Protein AF-A0A9D7UCA7-F1 (afdb_monomer)

Mean predicted aligned error: 11.63 Å

Foldseek 3Di:
DLVVCVVPPDDLVVVCVVVVHDSVVSVVVNVVCVVCVVCVVPVPVVVVVVVVVVVVVVVVVVVVVVVVVVVVVVVVVVVVVVVVVVVPDPPPDD

Sequence (94 aa):
MVIEILEGSKTLNEFATQYELLPKNLQNWKKQFLENASLAFDKSEVTKEYKDKIEILQRDKNMMARKVGEITLERDFAVGKLQCSLSVMPEKKW

Structure (mmCIF, N/CA/C/O backbone):
data_AF-A0A9D7UCA7-F1
#
_entry.id   AF-A0A9D7UCA7-F1
#
loop_
_atom_site.group_PDB
_atom_site.id
_atom_site.type_symbol
_atom_site.label_atom_id
_atom_site.label_alt_id
_atom_site.label_comp_id
_atom_site.label_asym_id
_atom_site.label_entity_id
_atom_site.label_seq_id
_atom_site.pdbx_PDB_ins_code
_atom_site.Cartn_x
_atom_site.Cartn_y
_atom_site.Cartn_z
_atom_site.occupancy
_atom_site.B_iso_or_equiv
_atom_site.auth_seq_id
_atom_site.auth_comp_id
_atom_site.auth_asym_id
_atom_site.auth_atom_id
_atom_site.pdbx_PDB_model_num
ATOM 1 N N . MET A 1 1 ? -19.680 -0.382 10.244 1.00 80.69 1 MET A N 1
ATOM 2 C CA . MET A 1 1 ? -19.134 -1.639 10.811 1.00 80.69 1 MET A CA 1
ATOM 3 C C . MET A 1 1 ? -18.080 -1.419 11.904 1.00 80.69 1 MET A C 1
ATOM 5 O O . MET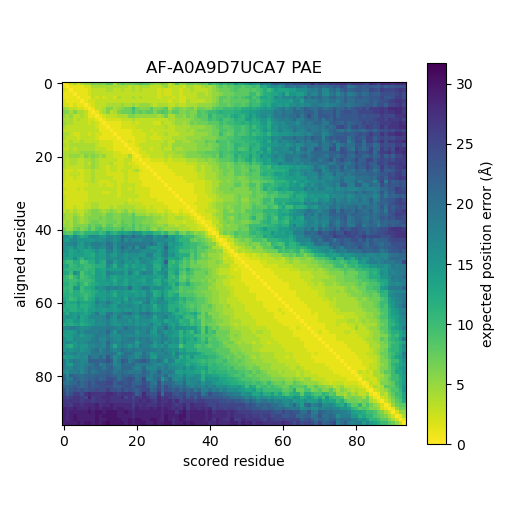 A 1 1 ? -18.436 -1.555 13.059 1.00 80.69 1 MET A O 1
ATOM 9 N N . VAL A 1 2 ? -16.806 -1.081 11.628 1.00 87.25 2 VAL A N 1
ATOM 10 C CA . VAL A 1 2 ? -15.783 -0.990 12.712 1.00 87.25 2 VAL A CA 1
ATOM 11 C C . VAL A 1 2 ? -16.064 0.141 13.711 1.00 87.25 2 VAL A C 1
ATOM 13 O O . VAL A 1 2 ? -15.828 -0.025 14.902 1.00 87.25 2 VAL A O 1
ATOM 16 N N . ILE A 1 3 ? -16.635 1.254 13.247 1.00 89.12 3 ILE A N 1
ATOM 17 C CA . ILE A 1 3 ? -17.073 2.365 14.109 1.00 89.12 3 ILE A CA 1
ATOM 18 C C . ILE A 1 3 ? -18.200 1.915 15.054 1.00 89.12 3 ILE A C 1
ATOM 20 O O . ILE A 1 3 ? -18.103 2.137 16.251 1.00 89.12 3 ILE A O 1
ATOM 24 N N . GLU A 1 4 ? -19.195 1.173 14.562 1.00 87.19 4 GLU A N 1
ATOM 25 C CA . GLU A 1 4 ? -20.281 0.616 15.394 1.00 87.19 4 GLU A CA 1
ATOM 26 C C . GLU A 1 4 ? -19.757 -0.368 16.458 1.00 87.19 4 GLU A C 1
ATOM 28 O O . GLU A 1 4 ? -20.250 -0.408 17.584 1.00 87.19 4 GLU A O 1
ATOM 33 N N . ILE A 1 5 ? -18.706 -1.132 16.135 1.00 88.69 5 ILE A N 1
ATOM 34 C CA . ILE A 1 5 ? -18.013 -2.008 17.097 1.00 88.69 5 ILE A CA 1
ATOM 35 C C . ILE A 1 5 ? -17.309 -1.188 18.196 1.00 88.69 5 ILE A C 1
ATOM 37 O O . ILE A 1 5 ? -17.143 -1.669 19.319 1.00 88.69 5 ILE A O 1
ATOM 41 N N . LEU A 1 6 ? -16.865 0.036 17.890 1.00 87.31 6 LEU A N 1
ATOM 42 C CA . LEU A 1 6 ? -16.257 0.958 18.856 1.00 87.31 6 LEU A CA 1
ATOM 43 C C . LEU A 1 6 ? -17.299 1.707 19.695 1.00 87.31 6 LEU A C 1
ATOM 45 O O . LEU A 1 6 ? -17.033 1.960 20.866 1.00 87.31 6 LEU A O 1
ATOM 49 N N . GLU A 1 7 ? -18.472 2.003 19.131 1.00 88.44 7 GLU A N 1
ATOM 50 C CA . GLU A 1 7 ? -19.611 2.604 19.844 1.00 88.44 7 GLU A CA 1
ATOM 51 C C . GLU A 1 7 ? -20.150 1.703 20.966 1.00 88.44 7 GLU A C 1
ATOM 53 O O . GLU A 1 7 ? -20.754 2.196 21.915 1.00 88.44 7 GLU A O 1
ATOM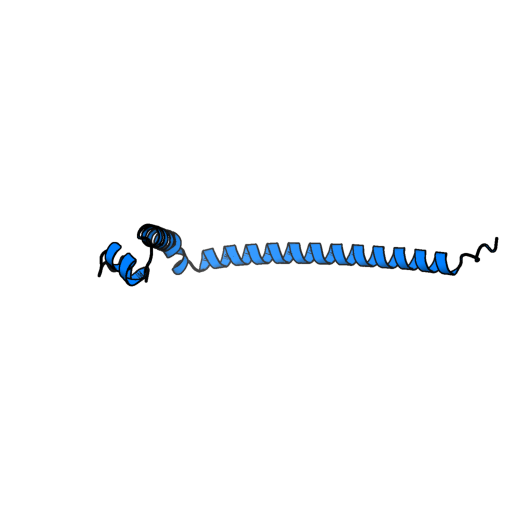 58 N N . GLY A 1 8 ? -19.913 0.388 20.890 1.00 84.06 8 GLY A N 1
ATOM 59 C CA . GLY A 1 8 ? -20.224 -0.551 21.972 1.00 84.06 8 GLY A CA 1
ATOM 60 C C . GLY A 1 8 ? -21.713 -0.866 22.135 1.00 84.06 8 GLY A C 1
ATOM 61 O O . GLY A 1 8 ? -22.109 -1.405 23.164 1.00 84.06 8 GLY A O 1
ATOM 62 N N . SER A 1 9 ? -22.535 -0.558 21.129 1.00 84.38 9 SER A N 1
ATOM 63 C CA . SER A 1 9 ? -23.983 -0.818 21.134 1.00 84.38 9 SER A CA 1
ATOM 64 C C . SER A 1 9 ? -24.340 -2.309 21.162 1.00 84.38 9 SER A C 1
ATOM 66 O O . SER A 1 9 ? -25.401 -2.678 21.661 1.00 84.38 9 SER A O 1
ATOM 68 N N . LYS A 1 10 ? -23.454 -3.164 20.641 1.00 86.44 10 LYS A N 1
ATOM 69 C CA . LYS A 1 10 ? -23.564 -4.626 20.660 1.00 86.44 10 LYS A CA 1
ATOM 70 C C . LYS A 1 10 ? -22.224 -5.257 21.016 1.00 86.44 10 LYS A C 1
ATOM 72 O O . LYS A 1 10 ? -21.155 -4.669 20.834 1.00 86.44 10 LYS A O 1
ATOM 77 N N . THR A 1 11 ? -22.275 -6.487 21.498 1.00 87.88 11 THR A N 1
ATOM 78 C CA . THR A 1 11 ? -21.093 -7.304 21.752 1.00 87.88 11 THR A CA 1
ATOM 79 C C . THR A 1 11 ? -20.429 -7.740 20.446 1.00 87.88 11 THR A C 1
ATOM 81 O O . THR A 1 11 ? -21.047 -7.850 19.386 1.00 87.88 11 THR A O 1
ATOM 84 N N . LEU A 1 12 ? -19.137 -8.059 20.525 1.00 86.00 12 LEU A N 1
ATOM 85 C CA . LEU A 1 12 ? -18.368 -8.515 19.369 1.00 86.00 12 LEU A CA 1
ATOM 86 C C . LEU A 1 12 ? -18.949 -9.793 18.731 1.00 86.00 12 LEU A C 1
ATOM 88 O O . LEU A 1 12 ? -18.876 -9.960 17.517 1.00 86.00 12 LEU A O 1
ATOM 92 N N . ASN A 1 13 ? -19.538 -10.680 19.538 1.00 87.06 13 ASN A N 1
ATOM 93 C CA . ASN A 1 13 ? -20.142 -11.926 19.061 1.00 87.06 13 ASN A CA 1
ATOM 94 C C . ASN A 1 13 ? -21.472 -1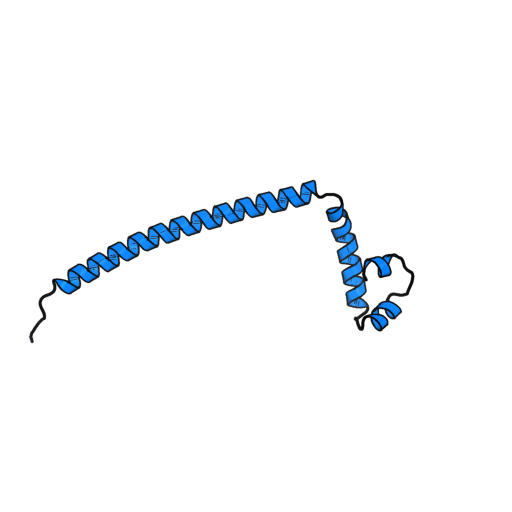1.691 18.333 1.00 87.06 13 ASN A C 1
ATOM 96 O O . ASN A 1 13 ? -21.770 -12.383 17.360 1.00 87.06 13 ASN A O 1
ATOM 100 N N . GLU A 1 14 ? -22.252 -10.697 18.756 1.00 89.12 14 GLU A N 1
ATOM 101 C CA . GLU A 1 14 ? -23.461 -10.288 18.034 1.00 89.12 14 GLU A CA 1
ATOM 102 C C . GLU A 1 14 ? -23.101 -9.690 16.673 1.00 89.12 14 GLU A C 1
ATOM 104 O O . GLU A 1 14 ? -23.732 -10.032 15.679 1.00 89.12 14 GLU A O 1
ATOM 109 N N . PHE A 1 15 ? -22.036 -8.885 16.593 1.00 88.62 15 PHE A N 1
ATOM 110 C CA . PHE A 1 15 ? -21.518 -8.388 15.315 1.00 88.62 15 PHE A CA 1
ATOM 111 C C . PHE A 1 15 ? -20.958 -9.502 14.425 1.00 88.62 15 PHE A C 1
ATOM 113 O O . PHE A 1 15 ? -21.210 -9.510 13.223 1.00 88.62 15 PHE A O 1
ATOM 120 N N . ALA A 1 16 ? -20.229 -10.454 15.009 1.00 88.06 16 ALA A N 1
ATOM 121 C CA . ALA A 1 16 ? -19.728 -11.632 14.304 1.00 88.06 16 ALA A CA 1
ATOM 122 C C . ALA A 1 16 ? -20.876 -12.436 13.680 1.00 88.06 16 ALA A C 1
ATOM 124 O O . ALA A 1 16 ? -20.789 -12.846 12.529 1.00 88.06 16 ALA A O 1
ATOM 125 N N . THR A 1 17 ? -21.980 -12.589 14.412 1.00 90.00 17 THR A N 1
ATOM 126 C CA . THR A 1 17 ? -23.174 -13.290 13.928 1.00 90.00 17 THR A CA 1
ATOM 127 C C . THR A 1 17 ? -23.925 -12.468 12.880 1.00 90.00 17 THR A C 1
ATOM 129 O O . THR A 1 17 ? -24.287 -12.995 11.837 1.00 90.00 17 THR A O 1
ATOM 132 N N . GLN A 1 18 ? -24.120 -11.167 13.119 1.00 89.44 18 GLN A N 1
ATOM 133 C CA . GLN A 1 18 ? -24.851 -10.269 12.218 1.00 89.44 18 GLN A CA 1
ATOM 134 C C . GLN A 1 18 ? -24.179 -10.127 10.848 1.00 89.44 18 GLN A C 1
ATOM 136 O O . GLN A 1 18 ? -24.869 -9.996 9.841 1.00 89.44 18 GLN A O 1
ATOM 141 N N . TYR A 1 19 ? -22.847 -10.110 10.818 1.00 88.00 19 TYR A N 1
ATOM 142 C CA . TYR A 1 19 ? -22.069 -9.946 9.592 1.00 88.00 19 TYR A CA 1
ATOM 143 C C . TYR A 1 19 ? -21.475 -11.259 9.068 1.00 88.00 19 TYR A C 1
ATOM 145 O O . TYR A 1 19 ? -20.728 -11.218 8.097 1.00 88.00 19 TYR A O 1
ATOM 153 N N . GLU A 1 20 ? -21.784 -12.399 9.696 1.00 90.56 20 GLU A N 1
ATOM 154 C CA . GLU A 1 20 ? -21.233 -13.720 9.346 1.00 90.56 20 GLU A CA 1
ATOM 155 C C . GLU A 1 20 ? -19.691 -13.739 9.310 1.00 90.56 20 GLU A C 1
ATOM 157 O O . GLU A 1 20 ? -19.047 -14.327 8.440 1.00 90.56 20 GLU A O 1
ATOM 162 N N . LEU A 1 21 ? -19.069 -13.068 10.280 1.00 88.75 21 LEU A N 1
ATOM 163 C CA . LEU A 1 21 ? -17.621 -12.931 10.397 1.00 88.75 21 LEU A CA 1
ATOM 164 C C . LEU A 1 21 ? -17.087 -13.661 11.622 1.00 88.75 21 LEU A C 1
ATOM 166 O O . LEU A 1 21 ? -17.718 -13.730 12.670 1.00 88.75 21 LEU A O 1
ATOM 170 N N . LEU A 1 22 ? -15.843 -14.128 11.535 1.00 90.38 22 LEU A N 1
ATOM 171 C CA . LEU A 1 22 ? -15.130 -14.647 12.698 1.00 90.38 22 LEU A CA 1
ATOM 172 C C . LEU A 1 22 ? -14.849 -13.503 13.694 1.00 90.38 22 LEU A C 1
ATOM 174 O O . LEU A 1 22 ? -14.286 -12.482 13.283 1.00 90.38 22 LEU A O 1
ATOM 178 N N . PRO A 1 23 ? -15.104 -13.676 15.008 1.00 89.12 23 PRO A N 1
ATOM 179 C CA . PRO A 1 23 ? -14.797 -12.661 16.023 1.00 89.12 23 PRO A CA 1
ATOM 180 C C . PRO A 1 23 ? -13.341 -12.174 15.970 1.00 89.12 23 PRO A C 1
ATOM 182 O O . PRO A 1 23 ? -13.054 -10.997 16.180 1.00 89.12 23 PRO A O 1
ATOM 185 N N . LYS A 1 24 ? -12.413 -13.066 15.603 1.00 91.12 24 LYS A N 1
ATOM 186 C CA . LYS A 1 24 ? -10.991 -12.754 15.407 1.00 91.12 24 LYS A CA 1
ATOM 187 C C . LYS A 1 24 ? -10.751 -11.693 14.323 1.00 91.12 24 LYS A C 1
ATOM 189 O O . LYS A 1 24 ? -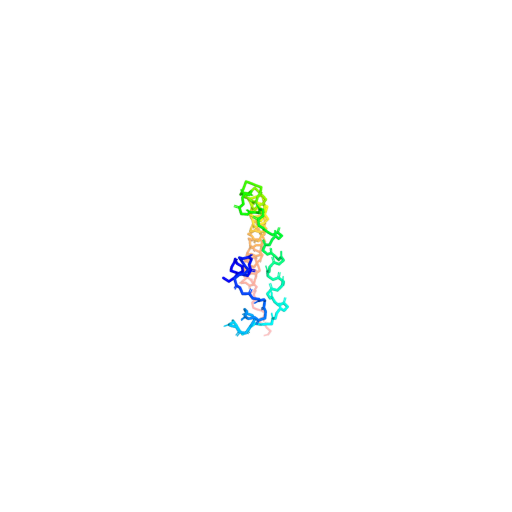9.888 -10.836 14.500 1.00 91.12 24 LYS A O 1
ATOM 194 N N . ASN A 1 25 ? -11.522 -11.714 13.234 1.00 90.81 25 ASN A N 1
ATOM 195 C CA . ASN A 1 25 ? -11.414 -10.717 12.165 1.00 90.81 25 ASN A CA 1
ATOM 196 C C . ASN A 1 25 ? -11.846 -9.342 12.675 1.00 90.81 25 ASN A C 1
ATOM 198 O O . ASN A 1 25 ? -11.153 -8.356 12.447 1.00 90.81 25 ASN A O 1
ATOM 202 N N . LEU A 1 26 ? -12.937 -9.294 13.443 1.00 91.12 26 LEU A N 1
ATOM 203 C CA . LEU A 1 26 ? -13.440 -8.058 14.038 1.00 91.12 26 LEU A CA 1
ATOM 204 C C . LEU A 1 26 ? -12.449 -7.455 15.043 1.00 91.12 26 LEU A C 1
ATOM 206 O O . LEU A 1 26 ? -12.225 -6.245 15.029 1.00 91.12 26 LEU A O 1
ATOM 210 N N . GLN A 1 27 ? -11.806 -8.283 15.876 1.00 90.81 27 GLN A N 1
ATOM 211 C CA . GLN A 1 27 ? -10.733 -7.827 16.772 1.00 90.81 27 GLN A CA 1
ATOM 212 C C . GLN A 1 27 ? -9.554 -7.250 15.989 1.00 90.81 27 GLN A C 1
ATOM 214 O O . GLN A 1 27 ? -9.053 -6.178 16.330 1.00 90.81 27 GLN A O 1
ATOM 219 N N . ASN A 1 28 ? -9.126 -7.944 14.931 1.00 93.12 28 ASN A N 1
ATOM 220 C CA . ASN A 1 28 ? -8.021 -7.492 14.098 1.00 93.12 28 ASN A CA 1
ATOM 221 C C . ASN A 1 28 ? -8.347 -6.161 13.401 1.00 93.12 28 ASN A C 1
ATOM 223 O O . ASN A 1 28 ? -7.530 -5.247 13.422 1.00 93.12 28 ASN A O 1
ATOM 227 N N . TRP A 1 29 ? -9.553 -6.008 12.854 1.00 92.75 29 TRP A N 1
ATOM 228 C CA . TRP A 1 29 ? -9.981 -4.756 12.227 1.00 92.75 29 TRP A CA 1
ATOM 229 C C . TRP A 1 29 ? -10.129 -3.613 13.227 1.00 92.75 29 TRP A C 1
ATOM 231 O O . TRP A 1 29 ? -9.726 -2.495 12.922 1.00 92.75 29 TRP A O 1
ATOM 241 N N . LYS A 1 30 ? -10.636 -3.879 14.438 1.00 90.50 30 LYS A N 1
ATOM 242 C CA . LYS A 1 30 ? -10.669 -2.885 15.521 1.00 90.50 30 LYS A CA 1
ATOM 243 C C . LYS A 1 30 ? -9.261 -2.395 15.864 1.00 90.50 30 LYS A C 1
ATOM 245 O O . LYS A 1 30 ? -9.049 -1.192 15.985 1.00 90.50 30 LYS A O 1
ATOM 250 N N . LYS A 1 31 ? -8.303 -3.317 15.991 1.00 92.31 31 LYS A N 1
ATOM 251 C CA . LYS A 1 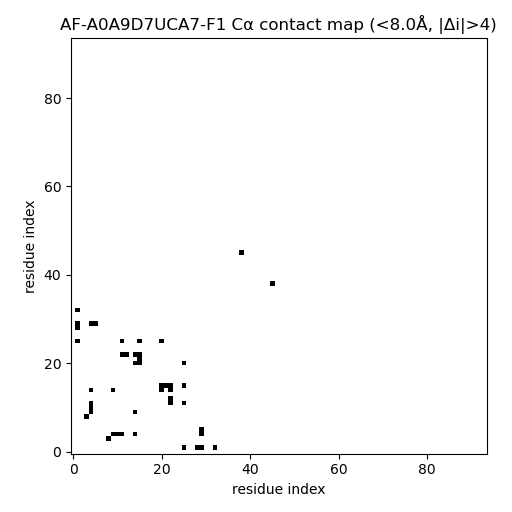31 ? -6.896 -2.991 16.249 1.00 92.31 31 LYS A CA 1
ATOM 252 C C . LYS A 1 31 ? -6.301 -2.149 15.115 1.00 92.31 31 LYS A C 1
ATOM 254 O O . LYS A 1 31 ? -5.807 -1.060 15.380 1.00 92.31 31 LYS A O 1
ATOM 259 N N . GLN A 1 32 ? -6.438 -2.602 13.868 1.00 91.50 32 GLN A N 1
ATOM 260 C CA . GLN A 1 32 ? -5.944 -1.877 12.692 1.00 91.50 32 GLN A CA 1
ATOM 261 C C . GLN A 1 32 ? -6.558 -0.481 12.570 1.00 91.50 32 GLN A C 1
ATOM 263 O O . GLN A 1 32 ? -5.863 0.465 12.214 1.00 91.50 32 GLN A O 1
ATOM 268 N N . PHE A 1 33 ? -7.847 -0.330 12.871 1.00 92.19 33 PHE A N 1
ATOM 269 C CA . PHE A 1 33 ? -8.503 0.971 12.828 1.00 92.19 33 PHE A CA 1
ATOM 270 C C . PHE A 1 33 ? -7.903 1.939 13.849 1.00 92.19 33 PHE A C 1
ATOM 272 O O . PHE A 1 33 ? -7.586 3.064 13.487 1.00 92.19 33 PHE A O 1
ATOM 279 N N . LEU A 1 34 ? -7.705 1.505 15.098 1.00 90.56 34 LEU A N 1
ATOM 280 C CA . LEU A 1 34 ? -7.135 2.354 16.149 1.00 90.56 34 LEU A CA 1
ATOM 281 C C . LEU A 1 34 ? -5.665 2.707 15.881 1.00 90.56 34 LEU A C 1
ATOM 283 O O . LEU A 1 34 ? -5.276 3.851 16.094 1.00 90.56 34 LEU A O 1
ATOM 287 N N . GLU A 1 35 ? -4.873 1.760 15.372 1.00 90.38 35 GLU A N 1
ATOM 288 C CA . GLU A 1 35 ? -3.469 1.989 14.992 1.00 90.38 35 GLU A CA 1
ATOM 289 C C . GLU A 1 35 ? -3.329 3.022 13.867 1.00 90.38 35 GLU A C 1
ATOM 291 O O . GLU A 1 35 ? -2.386 3.806 13.865 1.00 90.38 35 GLU A O 1
ATOM 296 N N . ASN A 1 36 ? -4.282 3.051 12.931 1.00 87.62 36 ASN A N 1
ATOM 297 C CA . ASN A 1 36 ? -4.268 3.960 11.784 1.00 87.62 36 ASN A CA 1
ATOM 298 C C . ASN A 1 36 ? -5.162 5.199 11.976 1.00 87.62 36 ASN A C 1
ATOM 300 O O . ASN A 1 36 ? -5.256 6.028 11.072 1.00 87.62 36 ASN A O 1
ATOM 304 N N . ALA A 1 37 ? -5.832 5.346 13.125 1.00 86.56 37 ALA A N 1
ATOM 305 C CA . ALA A 1 37 ? -6.804 6.417 13.348 1.00 86.56 37 ALA A CA 1
ATOM 306 C C . ALA A 1 37 ? -6.154 7.809 13.317 1.00 86.56 37 ALA A C 1
ATOM 308 O O . ALA A 1 37 ? -6.756 8.755 12.808 1.00 86.56 37 ALA A O 1
ATOM 309 N N . SER A 1 38 ? -4.918 7.933 13.813 1.00 81.19 38 SER A N 1
ATOM 310 C CA . SER A 1 38 ? -4.153 9.188 13.798 1.00 81.19 38 SER A CA 1
ATOM 311 C C . SER A 1 38 ? -3.912 9.712 12.379 1.00 81.19 38 SER A C 1
ATOM 313 O O . SER A 1 38 ? -3.993 10.918 12.151 1.00 81.19 38 SER A O 1
ATOM 315 N N . LEU A 1 39 ? -3.733 8.819 11.398 1.00 81.56 39 LEU A N 1
ATOM 316 C CA . LEU A 1 39 ? -3.506 9.173 9.991 1.00 81.56 39 LEU A CA 1
ATOM 317 C C . LEU A 1 39 ? -4.685 9.934 9.368 1.00 81.56 39 LEU A C 1
ATOM 319 O O . LEU A 1 39 ? -4.505 10.679 8.405 1.00 81.56 39 LEU A O 1
ATOM 323 N N . ALA A 1 40 ? -5.902 9.761 9.897 1.00 79.62 40 ALA A N 1
ATOM 324 C CA . ALA A 1 40 ? -7.072 10.496 9.424 1.00 79.62 40 ALA A CA 1
ATOM 325 C C . ALA A 1 40 ? -6.994 11.998 9.759 1.00 79.62 40 ALA A C 1
ATOM 327 O O . ALA A 1 40 ? -7.564 12.820 9.032 1.00 79.62 40 ALA A O 1
ATOM 328 N N . PHE A 1 41 ? -6.281 12.346 10.835 1.00 80.31 41 PHE A N 1
ATOM 329 C CA . PHE A 1 41 ? -6.133 13.710 11.338 1.00 80.31 41 PHE A CA 1
ATOM 330 C C . PHE A 1 41 ? -4.807 14.347 10.894 1.00 80.31 41 PHE A C 1
ATOM 332 O O . PHE A 1 41 ? -4.816 15.501 10.464 1.00 80.31 41 PHE A O 1
ATOM 339 N N . ASP A 1 42 ? -3.708 13.587 10.859 1.00 76.00 42 ASP A N 1
ATOM 340 C CA . ASP A 1 42 ? -2.400 14.052 10.370 1.00 76.00 42 ASP A CA 1
ATOM 341 C C . ASP A 1 42 ? -2.216 13.829 8.861 1.00 76.00 42 ASP A C 1
ATOM 343 O O . ASP A 1 42 ? -1.342 13.106 8.376 1.00 76.00 42 ASP A O 1
ATOM 347 N N . LYS A 1 43 ? -3.047 14.515 8.065 1.00 66.19 43 LYS A N 1
ATOM 348 C CA . LYS A 1 43 ? -2.956 14.469 6.594 1.00 66.19 43 LYS A CA 1
ATOM 349 C C . LYS A 1 43 ? -1.629 15.007 6.051 1.00 66.19 43 LYS A C 1
ATOM 351 O O . LYS A 1 43 ? -1.255 14.641 4.937 1.00 66.19 43 LYS A O 1
ATOM 356 N N . SER A 1 44 ? -0.942 15.894 6.770 1.00 70.44 44 SER A N 1
ATOM 357 C CA . SER A 1 44 ? 0.272 16.570 6.287 1.00 70.44 44 SER A CA 1
ATOM 358 C C . SER A 1 44 ? 1.463 15.614 6.163 1.00 70.44 44 SER A C 1
ATOM 360 O O . SER A 1 44 ? 2.144 15.626 5.137 1.00 70.44 44 SER A O 1
ATOM 362 N N . GLU A 1 45 ? 1.673 14.757 7.160 1.00 68.12 45 GLU A N 1
ATOM 363 C CA . GLU A 1 45 ? 2.776 13.794 7.216 1.00 68.12 45 GLU A CA 1
ATOM 364 C C . GLU A 1 45 ? 2.574 12.667 6.198 1.00 68.12 45 GLU A C 1
ATOM 366 O O . GLU A 1 45 ? 3.441 12.406 5.363 1.00 68.12 45 GLU A O 1
ATOM 371 N N . VAL A 1 46 ? 1.356 12.122 6.158 1.00 68.88 46 VAL A N 1
ATOM 372 C CA . VAL A 1 46 ? 0.934 11.102 5.192 1.00 68.88 46 VAL A CA 1
ATOM 373 C C . VAL A 1 46 ? 1.090 11.603 3.755 1.00 68.88 46 VAL A C 1
ATOM 375 O O . VAL A 1 46 ? 1.665 10.930 2.901 1.00 68.88 46 VAL A O 1
ATOM 378 N N . THR A 1 47 ? 0.627 12.823 3.472 1.00 72.62 47 THR A N 1
ATOM 379 C CA . THR A 1 47 ? 0.722 13.401 2.124 1.00 72.62 47 THR A CA 1
ATOM 380 C C . THR A 1 47 ? 2.172 13.628 1.703 1.00 72.62 47 THR A C 1
ATOM 382 O O . THR A 1 47 ? 2.482 13.494 0.520 1.00 72.62 47 THR A O 1
ATOM 385 N N . LYS A 1 48 ? 3.060 13.977 2.638 1.00 79.88 48 LYS A N 1
ATOM 386 C CA . LYS A 1 48 ? 4.475 14.204 2.341 1.00 79.88 48 LYS A CA 1
ATOM 387 C C . LYS A 1 48 ? 5.184 12.897 1.992 1.00 79.88 48 LYS A C 1
ATOM 389 O O . LYS A 1 48 ? 5.768 12.806 0.919 1.00 79.88 48 LYS A O 1
ATOM 394 N N . GLU A 1 49 ? 5.038 11.864 2.820 1.00 81.62 49 GLU A N 1
ATOM 395 C CA . GLU A 1 49 ? 5.681 10.567 2.576 1.00 81.62 49 GLU A CA 1
ATOM 396 C C . GLU A 1 49 ? 5.206 9.925 1.260 1.00 81.62 49 GLU A C 1
ATOM 398 O O . GLU A 1 49 ? 6.008 9.392 0.489 1.00 81.62 49 GLU A O 1
ATOM 403 N N . TYR A 1 50 ? 3.905 10.011 0.956 1.00 84.00 50 TYR A N 1
ATOM 404 C CA . TYR A 1 50 ? 3.381 9.517 -0.319 1.00 84.00 50 TYR A CA 1
ATOM 405 C C . TYR A 1 50 ? 3.896 10.316 -1.516 1.00 84.00 50 TYR A C 1
ATOM 407 O O . TYR A 1 50 ? 4.222 9.715 -2.538 1.00 84.00 50 TYR A O 1
ATOM 415 N N . LYS A 1 51 ? 3.999 11.646 -1.409 1.00 85.75 51 LYS A N 1
ATOM 416 C CA . LYS A 1 51 ? 4.569 12.481 -2.477 1.00 85.75 51 LYS A CA 1
ATOM 417 C C . LYS A 1 51 ? 6.029 12.132 -2.742 1.00 85.75 51 LYS A C 1
ATOM 419 O O . LYS A 1 51 ? 6.376 11.917 -3.900 1.00 85.75 51 LYS A O 1
ATOM 424 N N . ASP A 1 52 ? 6.831 11.983 -1.693 1.00 89.62 52 ASP A N 1
ATOM 425 C CA . ASP A 1 52 ? 8.249 11.635 -1.811 1.00 89.62 52 ASP A CA 1
ATOM 426 C C . ASP A 1 52 ? 8.418 10.252 -2.472 1.00 89.62 52 ASP A C 1
ATOM 428 O O . ASP A 1 5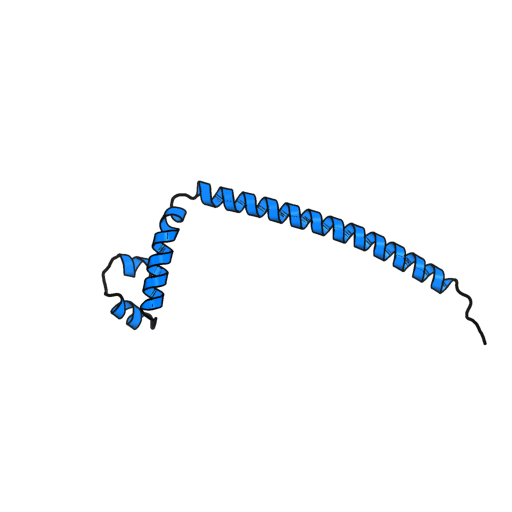2 ? 9.197 10.090 -3.413 1.00 89.62 52 ASP A O 1
ATOM 432 N N . LYS A 1 53 ? 7.618 9.252 -2.065 1.00 91.88 53 LYS A N 1
ATOM 433 C CA . LYS A 1 53 ? 7.605 7.925 -2.713 1.00 91.88 53 LYS 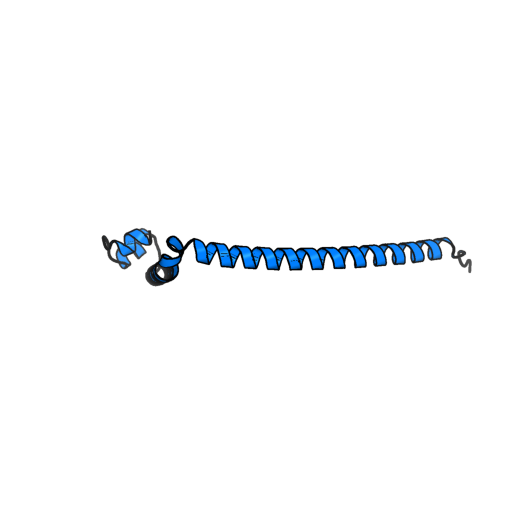A CA 1
ATOM 434 C C . LYS A 1 53 ? 7.199 7.996 -4.184 1.00 91.88 53 LYS A C 1
ATOM 436 O O . LYS A 1 53 ? 7.800 7.314 -5.013 1.00 91.88 53 LYS A O 1
ATOM 441 N N . ILE A 1 54 ? 6.187 8.799 -4.519 1.00 92.62 54 ILE A N 1
ATOM 442 C CA . ILE A 1 54 ? 5.744 8.989 -5.906 1.00 92.62 54 ILE A CA 1
ATOM 443 C C . ILE A 1 54 ? 6.864 9.614 -6.741 1.00 92.62 54 ILE A C 1
ATOM 445 O O . ILE A 1 54 ? 7.107 9.152 -7.855 1.00 92.62 54 ILE A O 1
ATOM 449 N N . GLU A 1 55 ? 7.565 10.616 -6.213 1.00 93.88 55 GLU A N 1
ATOM 450 C CA . GLU A 1 55 ? 8.668 11.274 -6.913 1.00 93.88 55 GLU A CA 1
ATOM 451 C C . GLU A 1 55 ? 9.835 10.309 -7.174 1.00 93.88 55 GLU A C 1
ATOM 453 O O . GLU A 1 55 ? 10.336 10.235 -8.300 1.00 93.88 55 GLU A O 1
ATOM 458 N N . ILE A 1 56 ? 10.216 9.502 -6.178 1.00 94.31 56 ILE A N 1
ATOM 459 C CA . ILE A 1 56 ? 11.252 8.467 -6.325 1.00 94.31 56 ILE A CA 1
ATOM 460 C C . ILE A 1 56 ? 10.850 7.457 -7.407 1.00 94.31 56 ILE A C 1
ATOM 462 O O . ILE A 1 56 ? 11.610 7.217 -8.346 1.00 94.31 56 ILE A O 1
ATOM 466 N N . LEU A 1 57 ? 9.627 6.922 -7.337 1.00 94.81 57 LEU A N 1
ATOM 467 C CA . LEU A 1 57 ? 9.126 5.959 -8.321 1.00 94.81 57 LEU A CA 1
ATOM 468 C C . LEU A 1 57 ? 9.070 6.550 -9.736 1.00 94.81 57 LEU A C 1
ATOM 470 O O . LEU A 1 57 ? 9.384 5.865 -10.711 1.00 94.81 57 LEU A O 1
ATOM 474 N N . GLN A 1 58 ? 8.691 7.822 -9.873 1.00 94.62 58 GLN A N 1
ATOM 475 C CA . GLN A 1 58 ? 8.698 8.517 -11.161 1.00 94.62 58 GLN A CA 1
ATOM 476 C C . GLN A 1 58 ? 10.118 8.692 -11.703 1.00 94.62 58 GLN A C 1
ATOM 478 O O . GLN A 1 58 ? 10.347 8.485 -12.898 1.00 94.62 58 GLN A O 1
ATOM 483 N N . ARG A 1 59 ? 11.082 9.029 -10.842 1.00 95.38 59 ARG A N 1
ATOM 484 C CA . ARG A 1 59 ? 12.493 9.159 -11.218 1.00 95.38 59 ARG A CA 1
ATOM 485 C C . ARG A 1 59 ? 13.064 7.831 -11.711 1.00 95.38 59 ARG A C 1
ATOM 487 O O . ARG A 1 59 ? 13.683 7.802 -12.777 1.00 95.38 59 ARG A O 1
ATOM 494 N N . ASP A 1 60 ? 12.802 6.745 -10.993 1.00 94.69 60 ASP A N 1
ATOM 495 C CA . ASP A 1 60 ? 13.267 5.406 -11.357 1.00 94.69 60 ASP A CA 1
ATOM 496 C C . ASP A 1 60 ? 12.636 4.932 -12.664 1.00 94.69 60 ASP A C 1
ATOM 498 O O . ASP A 1 60 ? 13.340 4.484 -13.572 1.00 94.69 60 ASP A O 1
ATOM 502 N N . LYS A 1 61 ? 11.322 5.129 -12.823 1.00 95.81 61 LYS A N 1
ATOM 503 C CA . LYS A 1 61 ? 10.615 4.823 -14.071 1.00 95.81 61 LYS A CA 1
ATOM 504 C C . LYS A 1 61 ? 11.206 5.585 -15.257 1.00 95.81 61 LYS A C 1
ATOM 506 O O . LYS A 1 61 ? 11.431 4.992 -16.311 1.00 95.81 61 LYS A O 1
ATOM 511 N N . ASN A 1 62 ? 11.491 6.875 -15.091 1.00 95.56 62 ASN A N 1
ATOM 512 C CA . ASN A 1 62 ? 12.098 7.692 -16.141 1.00 95.56 62 ASN A CA 1
ATOM 513 C C . ASN A 1 62 ? 13.515 7.219 -16.486 1.00 95.56 62 ASN A C 1
ATOM 515 O O . ASN A 1 62 ? 13.879 7.170 -17.662 1.00 95.56 62 ASN A O 1
ATOM 519 N N . MET A 1 63 ? 14.313 6.841 -15.485 1.00 95.69 63 MET A N 1
ATOM 520 C CA . MET A 1 63 ? 15.650 6.292 -15.705 1.00 95.69 63 MET A CA 1
ATOM 521 C C . MET A 1 63 ? 15.592 4.969 -16.474 1.00 95.69 63 MET A C 1
ATOM 523 O O . MET A 1 63 ? 16.340 4.781 -17.433 1.00 95.69 63 MET A O 1
ATOM 527 N N . MET A 1 64 ? 14.684 4.071 -16.090 1.00 94.88 64 MET A N 1
ATOM 528 C CA . MET A 1 64 ? 14.474 2.800 -16.782 1.00 94.88 64 MET A CA 1
ATOM 529 C C . MET A 1 64 ? 14.001 3.020 -18.221 1.00 94.88 64 MET A C 1
ATOM 531 O O . MET A 1 64 ? 14.566 2.429 -19.136 1.00 94.88 64 MET A O 1
ATOM 535 N N . ALA A 1 65 ? 13.031 3.912 -18.442 1.00 95.38 65 ALA A N 1
ATOM 536 C CA . ALA A 1 65 ? 12.535 4.235 -19.779 1.00 95.38 65 ALA A CA 1
ATOM 537 C C . ALA A 1 65 ? 13.645 4.769 -20.699 1.00 95.38 65 ALA A C 1
ATOM 539 O O . ALA A 1 65 ? 13.722 4.369 -21.859 1.00 95.38 65 ALA A O 1
ATOM 540 N N . ARG A 1 66 ? 14.546 5.616 -20.178 1.00 96.12 66 ARG A N 1
ATOM 541 C CA . ARG A 1 66 ? 15.718 6.100 -20.927 1.00 96.12 66 ARG A CA 1
ATOM 542 C C . ARG A 1 66 ? 16.652 4.963 -21.332 1.00 96.12 66 ARG A C 1
ATOM 544 O O . ARG A 1 66 ? 16.983 4.862 -22.508 1.00 96.12 66 ARG A O 1
ATOM 551 N N . LYS A 1 67 ? 17.019 4.090 -20.388 1.00 96.19 67 LYS A N 1
ATOM 552 C CA . LYS A 1 67 ? 17.887 2.931 -20.662 1.00 96.19 67 LYS A CA 1
ATOM 553 C C . LYS A 1 67 ? 17.276 1.991 -21.697 1.00 96.19 67 LYS A C 1
ATOM 555 O O . LYS A 1 67 ? 17.962 1.543 -22.605 1.00 96.19 67 LYS A O 1
ATOM 560 N N . VAL A 1 68 ? 15.977 1.714 -21.586 1.00 96.56 68 VAL A N 1
ATOM 561 C CA . VAL A 1 68 ? 15.259 0.890 -22.568 1.00 96.56 68 VAL A CA 1
ATOM 562 C C . VAL A 1 68 ? 15.270 1.551 -23.947 1.00 96.56 68 VAL A C 1
ATOM 564 O O . VAL A 1 68 ? 15.476 0.859 -24.941 1.00 96.56 68 VAL A O 1
ATOM 567 N N . GLY A 1 69 ? 15.087 2.872 -24.020 1.00 96.12 69 GLY A N 1
ATOM 568 C CA . GLY A 1 69 ? 15.183 3.624 -25.271 1.00 96.12 69 GLY A CA 1
ATOM 569 C C . GLY A 1 69 ? 16.563 3.513 -25.922 1.00 96.12 69 GLY A C 1
ATOM 570 O O . GLY A 1 69 ? 16.649 3.175 -27.098 1.00 96.12 69 GLY A O 1
ATOM 571 N N . GLU A 1 70 ? 17.632 3.720 -25.152 1.00 96.00 70 GLU A N 1
ATOM 572 C CA . GLU A 1 70 ? 19.021 3.588 -25.617 1.00 96.00 70 GLU A CA 1
ATOM 573 C C . GLU A 1 70 ? 19.312 2.175 -26.146 1.00 96.00 70 GLU A C 1
ATOM 575 O O . GLU A 1 70 ? 19.709 2.018 -27.298 1.00 96.00 70 GLU A O 1
ATOM 580 N N . ILE A 1 71 ? 18.975 1.142 -25.368 1.00 96.38 71 ILE A N 1
ATOM 581 C CA . ILE A 1 71 ? 19.136 -0.266 -25.769 1.00 96.38 71 ILE A CA 1
ATOM 582 C C . ILE A 1 71 ? 18.325 -0.588 -27.030 1.00 96.38 71 ILE A C 1
ATOM 584 O O . ILE A 1 71 ? 18.762 -1.364 -27.879 1.00 96.38 71 ILE A O 1
ATOM 588 N N . THR A 1 72 ? 17.130 -0.011 -27.172 1.00 95.62 72 THR A N 1
ATOM 589 C CA . THR A 1 72 ? 16.287 -0.230 -28.355 1.00 95.62 72 THR A CA 1
ATOM 590 C C . THR A 1 72 ? 16.940 0.356 -29.603 1.00 95.62 72 THR A C 1
ATOM 592 O O . THR A 1 72 ? 16.996 -0.329 -30.620 1.00 95.62 72 THR A O 1
ATOM 595 N N . LEU A 1 73 ? 17.499 1.568 -29.512 1.00 96.06 73 LEU A N 1
ATOM 596 C CA . LEU A 1 73 ? 18.229 2.196 -30.615 1.00 96.06 73 LEU A CA 1
ATOM 597 C C . LEU A 1 73 ? 19.475 1.393 -31.005 1.00 96.06 73 LEU A C 1
ATOM 599 O O . LEU A 1 73 ? 19.694 1.148 -32.191 1.00 96.06 73 LEU A O 1
ATOM 603 N N . GLU A 1 74 ? 20.267 0.944 -30.028 1.00 95.44 74 GLU A N 1
ATOM 604 C CA . GLU A 1 74 ? 21.446 0.105 -30.278 1.00 95.44 74 GLU A CA 1
ATOM 605 C C . GLU A 1 74 ? 21.070 -1.217 -30.954 1.00 95.44 74 GLU A C 1
ATOM 607 O O . GLU A 1 74 ? 21.703 -1.630 -31.932 1.00 95.44 74 GLU A O 1
ATOM 612 N N . ARG A 1 75 ? 20.004 -1.865 -30.472 1.00 95.56 75 ARG A N 1
ATOM 613 C CA . ARG A 1 75 ? 19.485 -3.107 -31.049 1.00 95.56 75 ARG A CA 1
ATOM 614 C C . ARG A 1 75 ? 18.999 -2.897 -32.477 1.00 95.56 75 ARG A C 1
ATOM 616 O O . ARG A 1 75 ? 19.354 -3.691 -33.345 1.00 95.56 75 ARG A O 1
ATOM 623 N N . ASP A 1 76 ? 18.217 -1.854 -32.733 1.00 95.12 76 ASP A N 1
ATOM 624 C CA . ASP A 1 76 ? 17.684 -1.574 -34.068 1.00 95.12 76 ASP A CA 1
ATOM 625 C C . ASP A 1 76 ? 18.807 -1.238 -35.054 1.00 95.12 76 ASP A C 1
ATOM 627 O O . ASP A 1 76 ? 18.802 -1.718 -36.190 1.00 95.12 76 ASP A O 1
ATOM 631 N N . PHE A 1 77 ? 19.829 -0.507 -34.603 1.00 95.38 77 PHE A N 1
ATOM 632 C CA . PHE A 1 77 ? 21.032 -0.265 -35.391 1.00 95.38 77 PHE A CA 1
ATOM 633 C C . PHE A 1 77 ? 21.766 -1.571 -35.729 1.00 95.38 77 PHE A C 1
ATOM 635 O O . PHE A 1 77 ? 22.071 -1.822 -36.898 1.00 95.38 77 PHE A O 1
ATOM 642 N N . ALA A 1 78 ? 22.025 -2.430 -34.739 1.00 93.75 78 ALA A N 1
ATOM 643 C CA . ALA A 1 78 ? 22.727 -3.696 -34.945 1.00 93.75 78 ALA A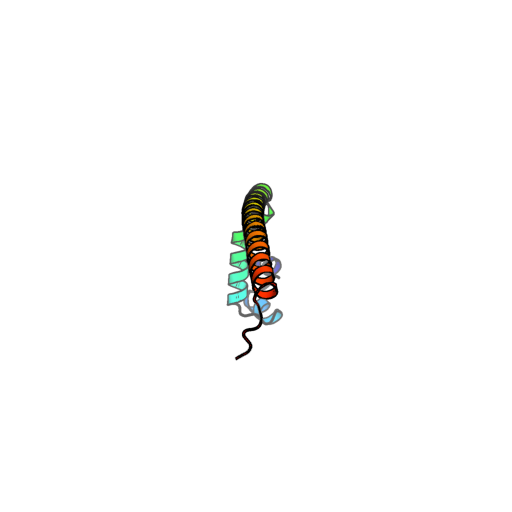 CA 1
ATOM 644 C C . ALA A 1 78 ? 21.959 -4.642 -35.885 1.00 93.75 78 ALA A C 1
ATOM 646 O O . ALA A 1 78 ? 22.543 -5.192 -36.822 1.00 93.75 78 ALA A O 1
ATOM 647 N N . VAL A 1 79 ? 20.646 -4.786 -35.682 1.00 93.94 79 VAL A N 1
ATOM 648 C CA . VAL A 1 79 ? 19.768 -5.578 -36.555 1.00 93.94 79 VAL A CA 1
ATOM 649 C C . VAL A 1 79 ? 19.774 -5.018 -37.976 1.00 93.94 79 VAL A C 1
ATOM 651 O O . VAL A 1 79 ? 19.959 -5.780 -38.924 1.00 93.94 79 VAL A O 1
ATOM 654 N N . GLY A 1 80 ? 19.672 -3.696 -38.139 1.00 92.81 80 GLY A N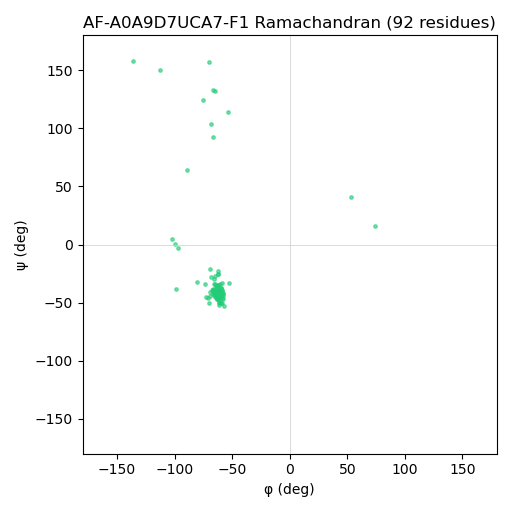 1
ATOM 655 C CA . GLY A 1 80 ? 19.759 -3.049 -39.448 1.00 92.81 80 GLY A CA 1
ATOM 656 C C . GLY A 1 80 ? 21.080 -3.345 -40.166 1.00 92.81 80 GLY A C 1
ATOM 657 O O . GLY A 1 80 ? 21.084 -3.673 -41.352 1.00 92.81 80 GLY A O 1
ATOM 658 N N . LYS A 1 81 ? 22.214 -3.315 -39.452 1.00 91.56 81 LYS A N 1
ATOM 659 C CA . LYS A 1 81 ? 23.529 -3.659 -40.023 1.00 91.56 81 LYS A CA 1
ATOM 660 C C . LYS A 1 81 ? 23.613 -5.121 -40.464 1.00 91.56 81 LYS A C 1
ATOM 662 O O . LYS A 1 81 ? 24.163 -5.381 -41.534 1.00 91.56 81 LYS A O 1
ATOM 667 N N . LEU A 1 82 ? 23.074 -6.048 -39.671 1.00 90.69 82 LEU A N 1
ATOM 668 C CA . LEU A 1 82 ? 23.026 -7.475 -40.008 1.00 90.69 82 LEU A CA 1
ATOM 669 C C . LEU A 1 82 ? 22.115 -7.753 -41.206 1.00 90.69 82 LEU A C 1
ATOM 671 O O . LEU A 1 82 ? 22.441 -8.569 -42.061 1.00 90.69 82 LEU A O 1
ATOM 675 N N . GLN A 1 83 ? 20.986 -7.057 -41.298 1.00 88.38 83 GLN A N 1
ATOM 676 C CA . GLN A 1 83 ? 20.074 -7.216 -42.423 1.00 88.38 83 GLN A CA 1
ATOM 677 C C . GLN A 1 83 ? 20.678 -6.666 -43.716 1.00 88.38 83 GLN A C 1
ATOM 679 O O . GLN A 1 83 ? 20.605 -7.327 -44.753 1.00 88.38 83 GLN A O 1
ATOM 684 N N . CYS A 1 84 ? 21.359 -5.517 -43.640 1.00 78.88 84 CYS A N 1
ATOM 685 C CA . CYS A 1 84 ? 22.165 -5.020 -44.747 1.00 78.88 84 CYS A CA 1
ATOM 686 C C . CYS A 1 84 ? 23.213 -6.061 -45.154 1.00 78.88 84 CYS A C 1
ATOM 688 O O . CYS A 1 84 ? 23.238 -6.440 -46.318 1.00 78.88 84 CYS A O 1
ATOM 690 N N . SER A 1 85 ? 24.029 -6.583 -44.232 1.00 78.56 85 SER A N 1
ATOM 691 C CA . SER A 1 85 ? 25.077 -7.549 -44.595 1.00 78.56 85 SER A CA 1
ATOM 692 C C . SER A 1 85 ? 24.519 -8.840 -45.195 1.00 78.56 85 SER A C 1
ATOM 694 O O . SER A 1 85 ? 25.080 -9.320 -46.175 1.00 78.56 85 SER A O 1
ATOM 696 N N . LEU A 1 86 ? 23.397 -9.358 -44.687 1.00 76.00 86 LEU A N 1
ATOM 697 C CA . LEU A 1 86 ? 22.716 -10.525 -45.250 1.00 76.00 86 LEU A CA 1
ATOM 698 C C . LEU A 1 86 ? 22.220 -10.267 -46.680 1.00 76.00 86 LEU A C 1
ATOM 700 O O . LEU A 1 86 ? 22.365 -11.131 -47.537 1.00 76.00 86 LEU A O 1
ATOM 704 N N . SER A 1 87 ? 21.692 -9.071 -46.957 1.00 72.31 87 SER A N 1
ATOM 705 C CA . SER A 1 87 ? 21.224 -8.700 -48.299 1.00 72.31 87 SER A CA 1
ATOM 706 C C . SER A 1 87 ? 22.346 -8.535 -49.334 1.00 72.31 87 SER A C 1
ATOM 708 O O . SER A 1 87 ? 22.083 -8.641 -50.528 1.00 72.31 87 SER A O 1
ATOM 710 N N . VAL A 1 88 ? 23.593 -8.303 -48.896 1.00 69.31 88 VAL A N 1
ATOM 711 C CA . VAL A 1 88 ? 24.761 -8.163 -49.790 1.00 69.31 88 VAL A CA 1
ATOM 712 C C . VAL A 1 88 ? 25.565 -9.466 -49.920 1.00 69.31 88 VAL A C 1
ATOM 714 O O . VAL A 1 88 ? 26.544 -9.504 -50.665 1.00 69.31 88 VAL A O 1
ATOM 717 N N . MET A 1 89 ? 25.199 -10.544 -49.214 1.00 62.12 89 MET A N 1
ATOM 718 C CA . MET A 1 89 ? 25.893 -11.825 -49.373 1.00 62.12 89 MET A CA 1
ATOM 719 C C . MET A 1 89 ? 25.475 -12.497 -50.691 1.00 62.12 89 MET A C 1
ATOM 721 O O . MET A 1 89 ? 24.285 -12.738 -50.893 1.00 62.12 89 MET A O 1
ATOM 725 N N . PRO A 1 90 ? 26.422 -12.840 -51.587 1.00 63.50 90 PRO A N 1
ATOM 726 C CA . PRO A 1 90 ? 26.101 -13.601 -52.786 1.00 63.50 90 PRO A CA 1
ATOM 727 C C . PRO A 1 90 ? 25.620 -15.001 -52.390 1.00 63.50 90 PRO A C 1
ATOM 729 O O . PRO A 1 90 ? 26.264 -15.675 -51.580 1.00 63.50 90 PRO A O 1
ATOM 732 N N . GLU A 1 91 ? 24.498 -15.446 -52.966 1.00 64.31 91 GLU A N 1
ATOM 733 C CA . GLU A 1 91 ? 24.025 -16.825 -52.827 1.00 64.31 91 GLU A CA 1
ATOM 734 C C . GLU A 1 91 ? 25.156 -17.775 -53.232 1.00 64.31 91 GLU A C 1
ATOM 736 O O . GLU A 1 91 ? 25.575 -17.817 -54.393 1.00 64.31 91 GLU A O 1
ATOM 741 N N . LYS A 1 92 ? 25.673 -18.544 -52.268 1.00 60.56 92 LYS A N 1
ATOM 742 C CA . LYS A 1 92 ? 26.573 -19.657 -52.561 1.00 60.56 92 LYS A CA 1
ATOM 743 C C . LYS A 1 92 ? 25.771 -20.722 -53.305 1.00 60.56 92 LYS A C 1
ATOM 745 O O . LYS A 1 92 ? 25.148 -21.580 -52.684 1.00 60.56 92 LYS A O 1
ATOM 750 N N . LYS A 1 93 ? 25.798 -20.644 -54.636 1.00 48.81 93 LYS A N 1
ATOM 751 C CA . LYS A 1 93 ? 25.469 -21.761 -55.519 1.00 48.81 93 LYS A CA 1
ATOM 752 C C . LYS A 1 93 ? 26.568 -22.807 -55.357 1.00 48.81 93 LYS A C 1
ATOM 754 O O . LYS A 1 93 ? 27.699 -22.583 -55.785 1.00 48.81 93 LYS A O 1
ATOM 759 N N . TRP A 1 94 ? 26.239 -23.867 -54.632 1.00 56.19 94 TRP A N 1
ATOM 760 C CA . TRP A 1 94 ? 26.933 -25.144 -54.726 1.00 56.19 94 TRP A CA 1
ATOM 761 C C . TRP A 1 94 ? 26.556 -25.831 -56.040 1.00 56.19 94 TRP A C 1
ATOM 763 O O . TRP A 1 94 ? 25.435 -25.571 -56.539 1.00 56.19 94 TRP A O 1
#

Radius of gyration: 30.47 Å; Cα contacts (8 Å, |Δi|>4): 23; chains: 1; bounding box: 52×42×78 Å

Solvent-accessible surface area (backbone atoms only — not comparable to full-atom values): 5462 Å² total; per-residue (Å²): 107,69,65,53,60,68,71,56,84,56,54,66,65,57,51,17,61,74,68,75,42,60,54,68,57,54,53,51,50,48,50,53,49,63,76,49,47,61,56,77,74,46,51,68,62,57,53,47,57,51,50,53,53,50,51,51,53,51,52,51,50,51,52,50,52,49,53,52,51,52,52,48,54,55,48,51,50,52,52,51,52,51,53,50,52,60,73,69,53,76,81,82,80,125

Nearest PDB structures (foldseek):
  8hnp-assembly1_B  TM=6.860E-01  e=1.837E+00  Thermococcus onnurineus NA1
  1s7o-assembly1_C  TM=4.629E-01  e=3.640E+00  Streptococcus pyogenes serotype M3

Secondary structure (DSSP, 8-state):
-HHHHHHTSS-HHHHHHHTT--HHHHHHHHHHHHHHGGGGT-HHHHHHHHHHHHHHHHHHHHHHHHHHHHHHHHHHHHHHHHHHHHHTS-----

pLDDT: mean 86.33, std 10.19, range [48.81, 96.56]